Protein 5J45 (pdb70)

Organism: Drosophila melanogaster (NCBI:txid7227)

GO terms:
  GO:1990635 proximal dendrite (C, IDA)
  GO:0043025 neuronal cell body (C, IDA)
  GO:0045169 fusome (C, IDA)
  GO:0070938 contractile ring (C, IDA)
  GO:0005771 multivesicular body (C, IDA)
  GO:0030496 midbody (C, IDA)
  GO:0046718 symbiont entry into host cell (P, HMP)
  GO:0043162 ubiquitin-dependent protein catabolic process via the multivesicular body sorting pathway (P, IMP)
  GO:0016322 neuron remodeling (P, IMP)
  GO:0032509 endosome transport via multivesicular body sorting pathway (P, IMP)
  GO:0048132 female germ-line stem cell asymmetric division (P, IMP)
  GO:0048813 dendrite morphogenesis (P, IMP)
  GO:0006914 autophagy (P, IMP)
  GO:0000281 mitotic cytokinesis (P, IMP)
  GO:0005515 protein binding (F, IPI)
  GO:0005768 endosome (C, EXP)
  GO:0030496 midbody (C, EXP)

B-factor: mean 104.44, std 20.91, range [61.33, 200.09]

Radius of gyration: 29.57 Å; Cα contacts (8 Å, |Δi|>4): 52; chains: 1; bounding box: 98×23×50 Å

Foldseek 3Di:
DLCVLVVLPVVLVLVVLLVVLVVLLVVLVVQLVVCVPVPVPSNVVSVVVNVVSVVVNVVSVVVSVVSCVSVVSVVVVVCVVVVVVVVVVVVVVVVVVVCVVVVVPD

Sequence (106 aa):
TGEAIQKLRETENLIKKQEFLEAKIEDELNIARKNASKNKRVALQALKKKKRLEKQLQQIDGTLSTIEQREALESANTNTAVLTTKNAADALKRAHQNDVDKVHDD

Nearest PDB structures (foldseek):
  5j45-assembly1_A  TM=1.010E+00  e=1.983E-11  Drosophila melanogaster
  3g6b-assembly1_B  TM=7.456E-01  e=9.295E+00  Thermotoga maritima
  3g67-assembly1_B  TM=3.715E-01  e=8.226E+00  Thermotoga maritima

Secondary structure (DSSP, 8-state):
-TTHHHHHHHH---HHHHHHHHHHHHHHHHHHHHHTTT-HHHHHHHHHHHHHHHHHHHHHHHHHHHH--HHHHHHHHHHHHHHH--HHHHHHHHHHH--HHHHH--

InterPro domains:
  IPR005024 Snf7 family [PF03357] (20-193)
  IPR005024 Snf7 family [PTHR22761] (8-199)

Structure (mmCIF, N/CA/C/O backbone):
data_5J45
#
_entry.id   5J45
#
_cell.length_a   29.767
_cell.length_b   29.767
_cell.length_c   174.311
_cell.angle_alpha   90.00
_cell.angle_beta   90.00
_cell.angle_gamma   90.00
#
_symmetry.space_group_name_H-M   'P 43'
#
loop_
_atom_site.group_PDB
_atom_site.id
_atom_site.type_symbol
_atom_site.label_atom_id
_atom_site.label_alt_id
_atom_site.label_comp_id
_atom_site.label_asym_id
_atom_site.label_entity_id
_atom_site.label_seq_id
_atom_site.pdbx_PDB_ins_code
_atom_site.Cartn_x
_atom_site.Cartn_y
_atom_site.Cartn_z
_atom_site.occupancy
_atom_site.B_iso_or_equiv
_atom_site.auth_seq_id
_atom_site.auth_comp_id
_atom_site.auth_asym_id
_atom_site.auth_atom_id
_atom_site.pdbx_PDB_model_num
ATOM 1 N N . THR A 1 2 ? 39.193 27.679 19.623 1.00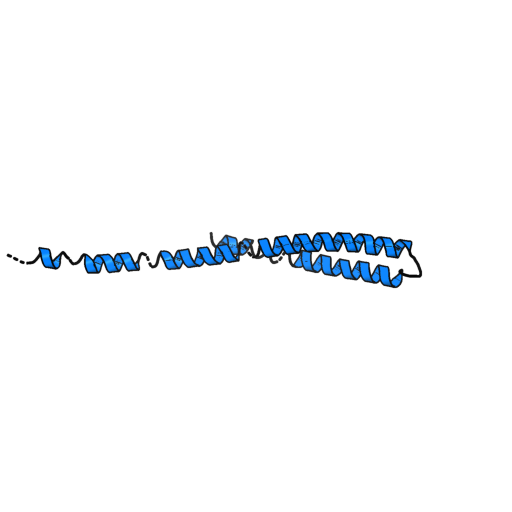 106.98 18 THR A N 1
ATOM 2 C CA . THR A 1 2 ? 37.905 28.055 19.055 1.00 107.62 18 THR A CA 1
ATOM 3 C C . THR A 1 2 ? 38.013 28.222 17.543 1.00 105.38 18 THR A C 1
ATOM 4 O O . THR A 1 2 ? 38.927 27.690 16.910 1.00 98.33 18 THR A O 1
ATOM 15 N N . GLY A 1 3 ? 37.074 28.963 16.967 1.00 113.85 19 GLY A N 1
ATOM 16 C CA . GLY A 1 3 ? 37.154 29.329 15.568 1.00 111.75 19 GLY A CA 1
ATOM 17 C C . GLY A 1 3 ? 38.369 30.193 15.318 1.00 112.50 19 GLY A C 1
ATOM 18 O O . GLY A 1 3 ? 38.837 30.307 14.189 1.00 110.67 19 GLY A O 1
ATOM 22 N N . GLU A 1 4 ? 38.879 30.817 16.373 1.00 112.36 20 GLU A N 1
ATOM 23 C CA . GLU A 1 4 ? 40.119 31.574 16.265 1.00 113.14 20 GLU A CA 1
ATOM 24 C C . GLU A 1 4 ? 41.272 30.745 15.674 1.00 105.58 20 GLU A C 1
ATOM 25 O O . GLU A 1 4 ? 42.226 31.309 15.145 1.00 108.80 20 GLU A O 1
ATOM 37 N N . ALA A 1 5 ? 41.195 29.420 15.781 1.00 98.08 21 ALA A N 1
ATOM 38 C CA . ALA A 1 5 ? 42.170 28.527 15.145 1.00 89.20 21 ALA A CA 1
ATOM 39 C C . ALA A 1 5 ? 42.385 28.869 13.677 1.00 90.99 21 ALA A C 1
ATOM 40 O O . ALA A 1 5 ? 43.496 28.775 13.166 1.00 87.32 21 ALA A O 1
ATOM 47 N N . ILE A 1 6 ? 41.300 29.227 13.003 1.00 104.43 22 ILE A N 1
ATOM 48 C CA . ILE A 1 6 ? 41.347 29.673 11.621 1.00 103.49 22 ILE A CA 1
ATOM 49 C C . ILE A 1 6 ? 42.198 30.938 11.493 1.00 109.10 22 ILE A C 1
ATOM 50 O O . ILE A 1 6 ? 42.798 31.183 10.447 1.00 109.37 22 ILE A O 1
ATOM 66 N N . GLN A 1 7 ? 42.230 31.750 12.547 1.00 102.77 23 GLN A N 1
ATOM 67 C CA . GLN A 1 7 ? 43.053 32.956 12.553 1.00 109.00 23 GLN A CA 1
ATOM 68 C C . GLN A 1 7 ? 44.537 32.588 12.548 1.00 108.75 23 GLN A C 1
ATOM 69 O O . GLN A 1 7 ? 45.340 33.233 11.871 1.00 109.91 23 GLN A O 1
ATOM 83 N N . LYS A 1 8 ? 44.894 31.552 13.302 1.00 110.30 24 LYS A N 1
ATOM 84 C CA . LYS A 1 8 ? 46.280 31.097 13.371 1.00 110.40 24 LYS A CA 1
ATOM 85 C C . LYS A 1 8 ? 46.660 30.269 12.147 1.00 102.91 24 LYS A C 1
ATOM 86 O O . LYS A 1 8 ? 47.841 30.124 11.839 1.00 101.08 24 LYS A O 1
ATOM 105 N N . LEU A 1 9 ? 45.664 29.711 11.463 1.00 108.57 25 LEU A N 1
ATOM 106 C CA . LEU A 1 9 ? 45.917 28.986 10.219 1.00 104.47 25 LEU A CA 1
ATOM 107 C C . LEU A 1 9 ? 46.252 29.959 9.092 1.00 110.45 25 LEU A C 1
ATOM 108 O O . LEU A 1 9 ? 47.213 29.746 8.354 1.00 112.11 25 LEU A O 1
ATOM 124 N N . ARG A 1 10 ? 45.449 31.006 8.936 1.00 105.91 26 ARG A N 1
ATOM 125 C CA . ARG A 1 10 ? 45.923 32.189 8.236 1.00 108.48 26 ARG A CA 1
ATOM 126 C C . ARG A 1 10 ? 47.055 32.770 9.080 1.00 111.88 26 ARG A C 1
ATOM 127 O O . ARG A 1 10 ? 47.300 32.294 10.191 1.00 111.70 26 ARG A O 1
ATOM 148 N N . GLU A 1 11 ? 47.760 33.772 8.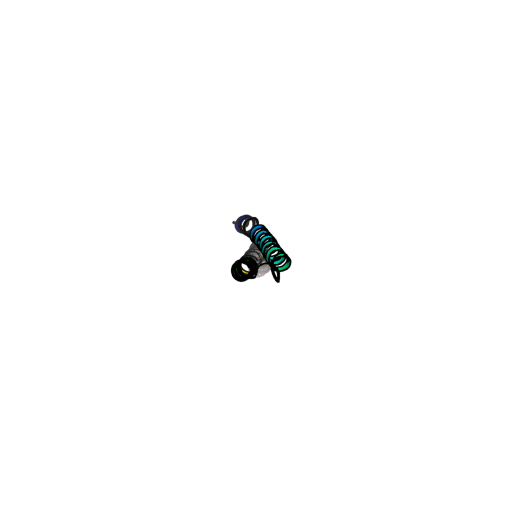564 1.00 111.26 27 GLU A N 1
ATOM 149 C CA . GLU A 1 11 ? 48.919 34.334 9.260 1.00 118.90 27 GLU A CA 1
ATOM 150 C C . GLU A 1 11 ? 50.073 33.319 9.230 1.00 116.38 27 GLU A C 1
ATOM 151 O O . GLU A 1 11 ? 51.196 33.675 8.871 1.00 117.69 27 GLU A O 1
ATOM 163 N N . THR A 1 12 ? 49.798 32.069 9.601 1.00 117.12 28 THR A N 1
ATOM 164 C CA . THR A 1 12 ? 50.722 30.964 9.358 1.00 109.08 28 THR A CA 1
ATOM 165 C C . THR A 1 12 ? 50.850 30.726 7.859 1.00 106.36 28 THR A C 1
ATOM 166 O O . THR A 1 12 ? 51.947 30.741 7.308 1.00 109.27 28 THR A O 1
ATOM 177 N N . GLU A 1 13 ? 49.712 30.488 7.217 1.00 104.49 29 GLU A N 1
ATOM 178 C CA . GLU A 1 13 ? 49.644 30.353 5.767 1.00 104.76 29 GLU A CA 1
AT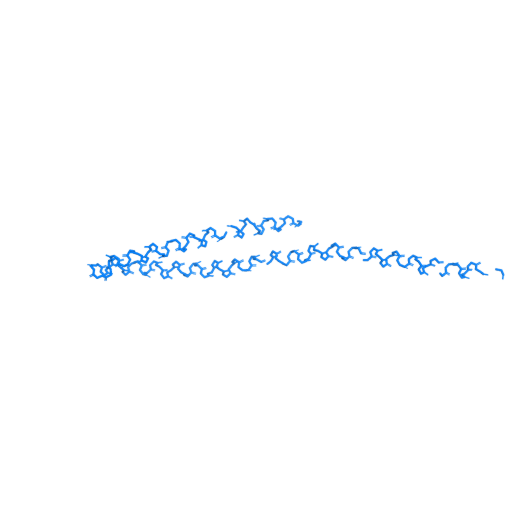OM 179 C C . GLU A 1 13 ? 50.215 31.603 5.094 1.00 114.03 29 GLU A C 1
ATOM 180 O O . GLU A 1 13 ? 50.961 31.508 4.119 1.00 112.41 29 GLU A O 1
ATOM 192 N N . ASN A 1 14 ? 49.879 32.769 5.640 1.00 125.37 30 ASN A N 1
ATOM 193 C CA . ASN A 1 14 ? 50.289 34.053 5.071 1.00 138.14 30 ASN A CA 1
ATOM 194 C C . ASN A 1 14 ? 51.801 34.246 5.191 1.00 142.67 30 ASN A C 1
ATOM 195 O O . ASN A 1 14 ? 52.433 34.812 4.297 1.00 145.64 30 ASN A O 1
ATOM 223 N N . LEU A 1 16 ? 53.836 31.751 5.277 1.00 99.54 32 LEU A N 1
ATOM 224 C CA . LEU A 1 16 ? 54.381 30.689 4.446 1.00 88.95 32 LEU A CA 1
ATOM 225 C C . LEU A 1 16 ? 54.487 31.132 2.986 1.00 87.48 32 LEU A C 1
ATOM 226 O O . LEU A 1 16 ? 55.304 30.606 2.230 1.00 83.33 32 LEU A O 1
ATOM 242 N N . ILE A 1 17 ? 53.664 32.104 2.597 1.00 91.40 33 ILE A N 1
ATOM 243 C CA . ILE A 1 17 ? 53.691 32.634 1.238 1.00 91.00 33 ILE A CA 1
ATOM 244 C C . ILE A 1 17 ? 54.881 33.573 1.065 1.00 92.82 33 ILE A C 1
ATOM 245 O O . ILE A 1 17 ? 55.419 33.702 -0.035 1.00 94.61 33 ILE A O 1
ATOM 261 N N . LYS A 1 18 ? 55.282 34.240 2.142 1.00 89.94 34 LYS A N 1
ATOM 262 C CA . LYS A 1 18 ? 56.475 35.078 2.100 1.00 92.62 34 LYS A CA 1
ATOM 263 C C . LYS A 1 18 ? 57.717 34.213 1.889 1.00 88.81 34 LYS A C 1
ATOM 264 O O . LYS A 1 18 ? 58.592 34.559 1.095 1.00 89.77 34 LYS A O 1
ATOM 283 N N . LYS A 1 19 ? 57.786 33.091 2.600 1.00 87.85 35 LYS A N 1
ATOM 284 C CA . LYS A 1 19 ? 58.851 32.113 2.399 1.00 86.81 35 LYS A CA 1
ATOM 285 C C . LYS A 1 19 ? 58.842 31.639 0.951 1.00 83.03 35 LYS A C 1
ATOM 286 O O . LYS A 1 19 ? 59.887 31.485 0.318 1.00 77.70 35 LYS A O 1
ATOM 305 N N . GLN A 1 20 ? 57.637 31.412 0.443 1.00 86.62 36 GLN A N 1
ATOM 306 C CA . GLN A 1 20 ? 57.433 30.952 -0.920 1.00 84.29 36 GLN A CA 1
ATOM 307 C C . GLN A 1 20 ? 57.893 32.013 -1.920 1.00 86.69 36 GLN A C 1
ATOM 308 O O . GLN A 1 20 ? 58.513 31.694 -2.936 1.00 87.52 36 GLN A O 1
ATOM 322 N N . GLU A 1 21 ? 57.604 33.275 -1.620 1.00 78.12 37 GLU A N 1
ATOM 323 C CA . GLU A 1 21 ? 58.021 34.383 -2.475 1.00 75.41 37 GLU A CA 1
ATOM 324 C C . GLU A 1 21 ? 59.506 34.694 -2.298 1.00 72.08 37 GLU A C 1
ATOM 325 O O . GLU A 1 21 ? 60.150 35.240 -3.194 1.00 73.67 37 GLU A O 1
ATOM 337 N N . PHE A 1 22 ? 60.039 34.346 -1.132 1.00 73.31 38 PHE A N 1
ATOM 338 C CA . PHE A 1 22 ? 61.457 34.528 -0.838 1.00 76.44 38 PHE A CA 1
ATOM 339 C C . PHE A 1 22 ? 62.320 33.562 -1.651 1.00 74.06 38 PHE A C 1
ATOM 340 O O . PHE A 1 22 ? 63.385 33.933 -2.145 1.00 71.30 38 PHE A O 1
ATOM 357 N N . LEU A 1 23 ? 61.855 32.324 -1.784 1.00 78.54 39 LEU A N 1
ATOM 358 C CA . LEU A 1 23 ? 62.571 31.312 -2.551 1.00 77.35 39 LEU A CA 1
ATOM 359 C C . LEU A 1 23 ? 62.515 31.602 -4.049 1.00 79.57 39 LEU A C 1
ATOM 360 O O . LEU A 1 23 ? 63.531 31.528 -4.742 1.00 81.93 39 LEU A O 1
ATOM 376 N N . GLU A 1 24 ? 61.324 31.923 -4.544 1.00 78.36 40 GLU A N 1
ATOM 377 C CA . GLU A 1 24 ? 61.155 32.301 -5.942 1.00 79.53 40 GLU A CA 1
ATOM 378 C C . GLU A 1 24 ? 62.113 33.436 -6.283 1.00 79.58 40 GLU A C 1
ATOM 379 O O . GLU A 1 24 ? 62.656 33.501 -7.388 1.00 80.32 40 GLU A O 1
ATOM 391 N N . ALA A 1 25 ? 62.317 34.328 -5.320 1.00 72.55 41 ALA A N 1
ATOM 392 C CA . ALA A 1 25 ? 63.204 35.465 -5.501 1.00 74.88 41 ALA A CA 1
ATOM 393 C C . ALA A 1 25 ? 64.642 34.995 -5.633 1.00 76.99 41 ALA A C 1
ATOM 394 O O . ALA A 1 25 ? 65.351 35.386 -6.564 1.00 77.67 41 ALA A O 1
ATOM 401 N N . LYS A 1 26 ? 65.071 34.154 -4.699 1.00 80.75 42 LYS A N 1
ATOM 402 C CA . LYS A 1 26 ? 66.448 33.684 -4.689 1.00 85.11 42 LYS A CA 1
ATOM 403 C C . LYS A 1 26 ? 66.718 32.706 -5.830 1.00 82.09 42 LYS A C 1
ATOM 404 O O . LYS A 1 26 ? 67.867 32.517 -6.218 1.00 81.67 42 LYS A O 1
ATOM 423 N N . ILE A 1 27 ? 65.671 32.096 -6.375 1.00 80.02 43 ILE A N 1
ATOM 424 C CA . ILE A 1 27 ? 65.845 31.167 -7.484 1.00 75.80 43 ILE A CA 1
ATOM 425 C C . ILE A 1 27 ? 66.238 31.914 -8.764 1.00 79.13 43 ILE A C 1
ATOM 426 O O . ILE A 1 27 ? 67.226 31.563 -9.411 1.00 78.11 43 ILE A O 1
ATOM 442 N N . GLU A 1 28 ? 65.461 32.924 -9.139 1.00 81.98 44 GLU A N 1
ATOM 443 C CA . GLU A 1 28 ? 65.807 33.750 -10.294 1.00 89.50 44 GLU A CA 1
ATOM 444 C C . GLU A 1 28 ? 67.117 34.498 -10.054 1.00 93.46 44 GLU A C 1
ATOM 445 O O . GLU A 1 28 ? 67.843 34.805 -10.999 1.00 94.79 44 GLU A O 1
ATOM 457 N N . ASP A 1 29 ? 67.415 34.794 -8.792 1.00 96.82 45 ASP A N 1
ATOM 458 C CA . ASP A 1 29 ? 68.689 35.415 -8.446 1.00 102.16 45 ASP A CA 1
ATOM 459 C C . ASP A 1 29 ? 69.841 34.498 -8.841 1.00 96.71 45 ASP A C 1
ATOM 460 O O . ASP A 1 29 ? 70.735 34.902 -9.585 1.00 98.33 45 ASP A O 1
ATOM 469 N N . GLU A 1 30 ? 69.817 33.266 -8.340 1.00 91.98 46 GLU A N 1
ATOM 470 C CA . GLU A 1 30 ? 70.838 32.284 -8.681 1.00 89.02 46 GLU A CA 1
ATOM 471 C C . GLU A 1 30 ? 70.871 32.057 -10.188 1.00 89.25 46 GLU A C 1
ATOM 472 O O . GLU A 1 30 ? 71.937 31.867 -10.772 1.00 94.39 46 GLU A O 1
ATOM 484 N N . LEU A 1 31 ? 69.700 32.074 -10.815 1.00 71.47 47 LEU A N 1
ATOM 485 C CA . LEU A 1 31 ? 69.605 31.840 -12.251 1.00 69.46 47 LEU A CA 1
ATOM 486 C C . LEU A 1 31 ? 70.333 32.926 -13.044 1.00 70.04 47 LEU A C 1
ATOM 487 O O . LEU A 1 31 ? 71.061 32.627 -13.989 1.00 69.97 47 LEU A O 1
ATOM 503 N N . ASN A 1 32 ? 70.142 34.183 -12.653 1.00 72.85 48 ASN A N 1
ATOM 504 C CA . AS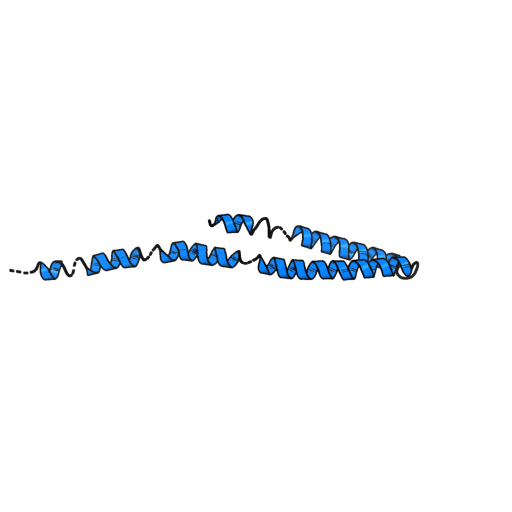N A 1 32 ? 70.781 35.300 -13.345 1.00 77.45 48 ASN A CA 1
ATOM 505 C C . ASN A 1 32 ? 72.293 35.315 -13.117 1.00 81.91 48 ASN A C 1
ATOM 506 O O . ASN A 1 32 ? 73.045 35.797 -13.963 1.00 84.93 48 ASN A O 1
ATOM 517 N N . ILE A 1 33 ? 72.735 34.790 -11.978 1.00 82.15 49 ILE A N 1
ATOM 518 C CA . ILE A 1 33 ? 74.162 34.626 -11.726 1.00 82.66 49 ILE A CA 1
ATOM 519 C C . ILE A 1 33 ? 74.729 33.632 -12.731 1.00 84.40 49 ILE A C 1
ATOM 520 O O . ILE A 1 33 ? 75.774 33.872 -13.334 1.00 90.66 49 ILE A O 1
ATOM 536 N N . ALA A 1 34 ? 74.041 32.507 -12.895 1.00 75.68 50 ALA A N 1
ATOM 537 C CA . ALA A 1 34 ? 74.467 31.482 -13.836 1.00 74.75 50 ALA A CA 1
ATOM 538 C C . ALA A 1 34 ? 74.527 32.040 -15.255 1.00 77.04 50 ALA A C 1
ATOM 539 O O . ALA A 1 34 ? 75.467 31.755 -16.000 1.00 77.43 50 ALA A O 1
ATOM 546 N N . ARG A 1 35 ? 73.527 32.837 -15.624 1.00 82.31 51 ARG A N 1
ATOM 547 C CA . ARG A 1 35 ? 73.457 33.410 -16.967 1.00 87.23 51 ARG A CA 1
ATOM 548 C C . ARG A 1 35 ? 74.703 34.235 -17.283 1.00 88.50 51 ARG A C 1
ATOM 549 O O . ARG A 1 35 ? 75.306 34.086 -18.346 1.00 92.41 51 ARG A O 1
ATOM 570 N N . LYS A 1 36 ? 75.086 35.097 -16.348 1.00 85.36 52 LYS A N 1
ATOM 571 C CA . LYS A 1 36 ? 76.186 36.031 -16.561 1.00 86.45 52 LYS A CA 1
ATOM 572 C C . LYS A 1 36 ? 77.550 35.365 -16.403 1.00 85.76 52 LYS A C 1
ATOM 573 O O . LYS A 1 36 ? 78.581 35.979 -16.674 1.00 88.44 52 LYS A O 1
ATOM 592 N N . ASN A 1 37 ? 77.555 34.109 -15.971 1.00 82.52 53 ASN A N 1
ATOM 593 C CA . ASN A 1 37 ? 78.801 33.377 -15.786 1.00 82.13 53 ASN A CA 1
ATOM 594 C C . ASN A 1 37 ? 78.792 32.063 -16.559 1.00 83.25 53 ASN A C 1
ATOM 595 O O . ASN A 1 37 ? 79.702 31.248 -16.41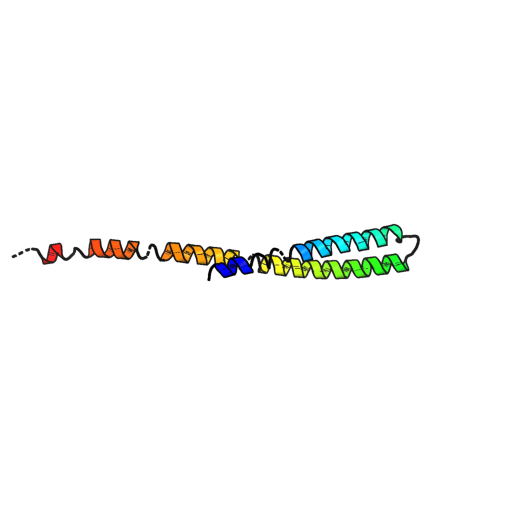9 1.00 84.69 53 ASN A O 1
ATOM 606 N N . ALA A 1 38 ? 77.773 31.867 -17.389 1.00 83.41 54 ALA A N 1
ATOM 607 C CA . ALA A 1 38 ? 77.579 30.589 -18.065 1.00 85.84 54 ALA A CA 1
ATOM 608 C C . ALA A 1 38 ? 78.770 30.212 -18.944 1.00 89.75 54 ALA A C 1
ATOM 609 O O . ALA A 1 38 ? 79.172 29.051 -18.983 1.00 92.34 54 ALA A O 1
ATOM 616 N N . SER A 1 39 ? 79.333 31.190 -19.648 1.00 88.50 55 SER A N 1
ATOM 617 C CA . SER A 1 39 ? 80.425 30.922 -20.579 1.00 90.60 55 SER A CA 1
ATOM 618 C C . SER A 1 39 ? 81.754 31.475 -20.072 1.00 95.22 55 SER A C 1
ATOM 619 O O . SER A 1 39 ? 82.812 30.899 -20.326 1.00 94.19 55 SER A O 1
ATOM 627 N N . LYS A 1 40 ? 81.691 32.592 -19.359 1.00 104.32 56 LYS A N 1
ATOM 628 C CA . LYS A 1 40 ? 82.887 33.238 -18.836 1.00 111.27 56 LYS A CA 1
ATOM 629 C C . LYS A 1 40 ? 83.471 32.474 -17.652 1.00 109.33 56 LYS A C 1
ATOM 630 O O . LYS A 1 40 ? 84.689 32.382 -17.505 1.00 111.26 56 LYS A O 1
ATOM 649 N N . ASN A 1 41 ? 82.600 31.926 -16.811 1.00 104.09 57 ASN A N 1
ATOM 650 C CA . ASN A 1 41 ? 83.036 31.332 -15.551 1.00 100.42 57 ASN A CA 1
ATOM 651 C C . ASN A 1 41 ? 82.201 30.108 -15.173 1.00 95.36 57 ASN A C 1
ATOM 652 O O . ASN A 1 41 ? 81.204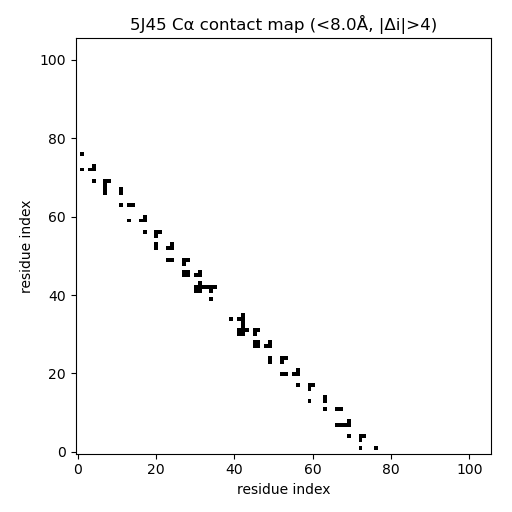 30.225 -14.460 1.00 96.95 57 ASN A O 1
ATOM 663 N N . LYS A 1 42 ? 82.615 28.937 -15.649 1.00 86.20 58 LYS A N 1
ATOM 664 C CA . LYS A 1 42 ? 81.870 27.702 -15.408 1.00 79.95 58 LYS A CA 1
ATOM 665 C C . LYS A 1 42 ? 81.705 27.403 -13.917 1.00 79.03 58 LYS A C 1
ATOM 666 O O . LYS A 1 42 ? 80.648 26.946 -13.480 1.00 74.26 58 LYS A O 1
ATOM 685 N N . ARG A 1 43 ? 82.754 27.655 -13.144 1.00 87.50 59 ARG A N 1
ATOM 686 C CA . ARG A 1 43 ? 82.746 27.363 -11.714 1.00 88.66 59 ARG A CA 1
ATOM 687 C C . ARG A 1 43 ? 81.617 28.080 -10.980 1.00 84.01 59 ARG A C 1
ATOM 688 O O . ARG A 1 43 ? 80.817 27.450 -10.291 1.00 81.91 59 ARG A O 1
ATOM 709 N N . VAL A 1 44 ? 81.571 29.399 -11.119 1.00 80.81 60 VAL A N 1
ATOM 710 C CA . VAL A 1 44 ? 80.541 30.207 -10.482 1.00 78.77 60 VAL A CA 1
ATOM 711 C C . VAL A 1 44 ? 79.158 29.839 -11.012 1.00 78.42 60 VAL A C 1
ATOM 712 O O . VAL A 1 44 ? 78.186 29.788 -10.257 1.00 75.12 60 VAL A O 1
ATOM 725 N N . ALA A 1 45 ? 79.070 29.606 -12.317 1.00 84.69 61 ALA A N 1
ATOM 726 C CA . ALA A 1 45 ? 77.807 29.240 -12.945 1.00 85.60 61 ALA A CA 1
ATOM 727 C C . ALA A 1 45 ? 77.260 27.937 -12.366 1.00 85.39 61 ALA A C 1
ATOM 728 O O . ALA A 1 45 ? 76.054 27.795 -12.171 1.00 82.59 61 ALA A O 1
ATOM 735 N N . LEU A 1 46 ? 78.150 26.987 -12.092 1.00 88.18 62 LEU A N 1
ATOM 736 C CA . LEU A 1 46 ? 77.741 25.678 -11.588 1.00 90.41 62 LEU A CA 1
ATOM 737 C C . LEU A 1 46 ? 77.339 25.745 -10.117 1.00 87.07 62 LEU A C 1
ATOM 738 O O . LEU A 1 46 ? 76.466 25.001 -9.671 1.00 86.88 62 LEU A O 1
ATOM 754 N N . GLN A 1 47 ? 77.977 26.637 -9.367 1.00 84.06 63 GLN A N 1
ATOM 755 C CA . GLN A 1 47 ? 77.614 26.852 -7.972 1.00 80.98 63 GLN A CA 1
ATOM 756 C C . GLN A 1 47 ? 76.219 27.456 -7.886 1.00 76.91 63 GLN A C 1
ATOM 757 O O . GLN A 1 47 ? 75.475 27.190 -6.945 1.00 74.63 63 GLN A O 1
ATOM 771 N N . ALA A 1 48 ? 75.870 28.269 -8.878 1.00 77.81 64 ALA A N 1
ATOM 772 C CA . ALA A 1 48 ? 74.552 28.887 -8.928 1.00 77.22 64 ALA A CA 1
ATOM 773 C C . ALA A 1 48 ? 73.477 27.832 -9.174 1.00 77.70 64 ALA A C 1
ATOM 774 O O . ALA A 1 48 ? 72.522 27.719 -8.405 1.00 75.36 64 ALA A O 1
ATOM 781 N N . LEU A 1 49 ? 73.639 27.061 -10.246 1.00 80.32 65 LEU A N 1
ATOM 782 C CA . LEU A 1 49 ? 72.677 26.021 -10.595 1.00 79.70 65 LEU A CA 1
ATOM 783 C C . LEU A 1 49 ? 72.567 24.982 -9.484 1.00 80.02 65 LEU A C 1
ATOM 784 O O . LEU A 1 49 ? 71.556 24.289 -9.364 1.00 82.01 65 LEU A O 1
ATOM 800 N N . LYS A 1 50 ? 73.617 24.870 -8.679 1.00 78.32 66 LYS A N 1
ATOM 801 C CA . LYS A 1 50 ? 73.633 23.932 -7.565 1.00 78.97 66 LYS A CA 1
ATOM 802 C C . LYS A 1 50 ? 72.839 24.486 -6.385 1.00 78.58 66 LYS A C 1
ATOM 803 O O . LYS A 1 50 ? 72.176 23.743 -5.662 1.00 77.88 66 LYS A O 1
ATOM 822 N N . LYS A 1 51 ? 72.913 25.798 -6.198 1.00 81.55 67 LYS A N 1
ATOM 823 C CA . LYS A 1 51 ? 72.131 26.473 -5.171 1.00 84.05 67 LYS A CA 1
ATOM 824 C C . LYS A 1 51 ? 70.668 26.547 -5.605 1.00 84.48 67 LYS A C 1
ATOM 825 O O . LYS A 1 51 ? 69.761 26.367 -4.793 1.00 87.50 67 LYS A O 1
ATOM 844 N N . LYS A 1 52 ? 70.454 26.811 -6.892 1.00 78.94 68 LYS A N 1
ATOM 845 C CA . LYS A 1 52 ? 69.111 26.914 -7.461 1.00 74.22 68 LYS A CA 1
ATOM 846 C C . LYS A 1 52 ? 68.326 25.614 -7.309 1.00 72.04 68 LYS A C 1
ATOM 847 O O . LYS A 1 52 ? 67.160 25.624 -6.915 1.00 69.04 68 LYS A O 1
ATOM 866 N N . LYS A 1 53 ? 68.968 24.500 -7.642 1.00 76.27 69 LYS A N 1
ATOM 867 C CA . LYS A 1 53 ? 68.323 23.193 -7.613 1.00 81.26 69 LYS A CA 1
ATOM 868 C C . LYS A 1 53 ? 67.871 22.823 -6.200 1.00 81.70 69 LYS A C 1
ATOM 869 O O . LYS A 1 53 ? 66.874 22.126 -6.022 1.00 81.41 69 LYS A O 1
ATOM 888 N N . ARG A 1 54 ? 68.599 23.304 -5.199 1.00 83.16 70 ARG A N 1
ATOM 889 C CA . ARG A 1 54 ? 68.271 23.016 -3.807 1.00 84.87 70 ARG A CA 1
ATOM 890 C C . ARG A 1 54 ? 67.170 23.943 -3.302 1.00 81.63 70 ARG A C 1
ATOM 891 O O . ARG A 1 54 ? 66.332 23.538 -2.497 1.00 83.81 70 ARG A O 1
ATOM 912 N N . LEU A 1 55 ? 67.173 25.184 -3.779 1.00 76.24 71 LEU A N 1
ATOM 913 C CA . LEU A 1 55 ? 66.118 26.137 -3.448 1.00 73.82 71 LEU A CA 1
ATOM 914 C C . LEU A 1 55 ? 64.773 25.647 -3.968 1.00 72.08 71 LEU A C 1
ATOM 915 O O . LEU A 1 55 ? 63.761 25.706 -3.269 1.00 72.61 71 LEU A O 1
ATOM 931 N N . GLU A 1 56 ? 64.772 25.175 -5.209 1.00 69.85 72 GLU A N 1
ATOM 932 C CA . GLU A 1 56 ? 63.568 24.642 -5.826 1.00 71.54 72 GLU A CA 1
ATOM 933 C C . GLU A 1 56 ? 62.987 23.504 -4.991 1.00 71.65 72 GLU A C 1
ATOM 934 O O . GLU A 1 56 ? 61.771 23.365 -4.876 1.00 67.50 72 GLU A O 1
ATOM 946 N N . LYS A 1 57 ? 63.860 22.693 -4.404 1.00 75.86 73 LYS A N 1
ATOM 947 C CA . LYS A 1 57 ? 63.419 21.588 -3.562 1.00 81.46 73 LYS A CA 1
ATOM 948 C C . LYS A 1 57 ? 62.736 22.121 -2.305 1.00 80.72 73 LYS A C 1
ATOM 949 O O . LYS A 1 57 ? 61.744 21.558 -1.842 1.00 80.59 73 LYS A O 1
ATOM 968 N N . GLN A 1 58 ? 63.267 23.210 -1.757 1.00 79.38 74 GLN A N 1
ATOM 969 C CA . GLN A 1 58 ? 62.677 23.829 -0.578 1.00 77.06 74 GLN A CA 1
ATOM 970 C C . GLN A 1 58 ? 61.325 24.443 -0.914 1.00 74.75 74 GLN A C 1
ATOM 971 O O . GLN A 1 58 ? 60.479 24.627 -0.037 1.00 74.44 74 GLN A O 1
ATOM 985 N N . LEU A 1 59 ? 61.132 24.754 -2.192 1.00 72.33 75 LEU A N 1
ATOM 986 C CA . LEU A 1 59 ? 59.913 25.402 -2.657 1.00 70.78 75 LEU A CA 1
ATOM 987 C C . LEU A 1 59 ? 58.784 24.391 -2.808 1.00 71.68 75 LEU A C 1
ATOM 988 O O . LEU A 1 59 ? 57.629 24.694 -2.514 1.00 72.79 75 LEU A O 1
ATOM 1004 N N . GLN A 1 60 ? 59.116 23.191 -3.272 1.00 73.77 76 GLN A N 1
ATOM 1005 C CA . GLN A 1 60 ? 58.122 22.136 -3.412 1.00 78.88 76 GLN A CA 1
ATOM 1006 C C . GLN A 1 60 ? 57.487 21.803 -2.069 1.00 80.67 76 GLN A C 1
ATOM 1007 O O . GLN A 1 60 ? 56.265 21.763 -1.940 1.00 81.56 76 GLN A O 1
ATOM 1021 N N . GLN A 1 61 ? 58.327 21.563 -1.069 1.00 83.31 77 GLN A N 1
ATOM 1022 C CA . GLN A 1 61 ? 57.844 21.119 0.230 1.00 88.92 77 GLN A CA 1
ATOM 1023 C C . GLN A 1 61 ? 57.244 22.270 1.036 1.00 85.51 77 GLN A C 1
ATOM 1024 O O . GLN A 1 61 ? 56.624 22.043 2.071 1.00 87.82 77 GLN A O 1
ATOM 1038 N N . ILE A 1 62 ? 57.414 23.499 0.559 1.00 78.89 78 ILE A N 1
ATOM 1039 C CA . ILE A 1 62 ? 56.675 24.623 1.119 1.00 79.26 78 ILE A CA 1
ATOM 1040 C C . ILE A 1 62 ? 55.315 24.694 0.422 1.00 80.05 78 ILE A C 1
ATOM 1041 O O . ILE A 1 62 ? 54.309 25.042 1.037 1.00 80.56 78 ILE A O 1
ATOM 1057 N N . ASP A 1 63 ? 55.291 24.363 -0.865 1.00 79.24 79 ASP A N 1
ATOM 1058 C CA . ASP A 1 63 ? 54.040 24.290 -1.607 1.00 80.44 79 ASP A CA 1
ATOM 1059 C C . ASP A 1 63 ? 53.146 23.201 -1.025 1.00 81.48 79 ASP A C 1
ATOM 1060 O O . ASP A 1 63 ? 51.992 23.451 -0.680 1.00 82.55 79 ASP A O 1
ATOM 1069 N N . GLY A 1 64 ? 53.687 21.992 -0.918 1.00 81.33 80 GLY A N 1
ATOM 1070 C CA . GLY A 1 64 ? 52.944 20.872 -0.370 1.00 85.49 80 GLY A CA 1
ATOM 1071 C C . GLY A 1 64 ? 52.432 21.146 1.030 1.00 88.00 80 GLY A C 1
ATOM 1072 O O . GLY A 1 64 ? 51.319 20.760 1.383 1.00 91.08 80 GLY A O 1
ATOM 1076 N N . THR A 1 65 ? 53.257 21.812 1.829 1.00 61.33 81 THR A N 1
ATOM 1077 C CA . THR A 1 65 ? 52.889 22.177 3.188 1.00 64.38 81 THR A CA 1
ATOM 1078 C C . THR A 1 65 ? 51.810 23.249 3.202 1.00 68.08 81 THR A C 1
ATOM 1079 O O . THR A 1 65 ? 50.915 23.227 4.044 1.00 70.97 81 THR A O 1
ATOM 1090 N N . LEU A 1 66 ? 51.913 24.199 2.278 1.00 72.01 82 LEU A N 1
ATOM 1091 C CA . LEU A 1 66 ? 50.950 25.292 2.194 1.00 73.15 82 LEU A CA 1
ATOM 1092 C C . LEU A 1 66 ? 49.553 24.767 1.888 1.00 75.90 82 LEU A C 1
ATOM 1093 O O . LEU A 1 66 ? 48.592 25.106 2.576 1.00 75.55 82 LEU A O 1
ATOM 1109 N N . SER A 1 67 ? 49.440 23.939 0.855 1.00 80.87 83 SER A N 1
ATOM 1110 C CA . SER A 1 67 ? 48.151 23.369 0.489 1.00 88.37 83 SER A CA 1
ATOM 1111 C C . SER A 1 67 ? 47.611 22.527 1.644 1.00 92.63 83 SER A C 1
ATOM 1112 O O . SER A 1 67 ? 46.403 22.474 1.869 1.00 98.71 83 SER A O 1
ATOM 1120 N N . THR A 1 68 ? 48.510 21.884 2.382 1.00 84.29 84 THR A N 1
ATOM 1121 C CA . THR A 1 68 ? 48.122 21.131 3.569 1.00 82.80 84 THR A CA 1
ATOM 1122 C C . THR A 1 68 ? 47.509 22.062 4.615 1.00 81.41 84 THR A C 1
ATOM 1123 O O . THR A 1 68 ? 46.532 21.711 5.275 1.00 84.21 84 THR A O 1
ATOM 1134 N N . ILE A 1 69 ? 48.096 23.244 4.765 1.00 73.85 85 ILE A N 1
ATOM 1135 C CA . ILE A 1 69 ? 47.578 24.251 5.683 1.00 74.43 85 ILE A CA 1
ATOM 1136 C C . ILE A 1 69 ? 46.216 24.760 5.219 1.00 80.80 85 ILE A C 1
ATOM 1137 O O . ILE A 1 69 ? 45.288 24.894 6.018 1.00 75.58 85 ILE A O 1
ATOM 1153 N N . GLU A 1 70 ? 46.119 25.060 3.927 1.00 98.59 86 GLU A N 1
ATOM 1154 C CA . GLU A 1 70 ? 44.890 25.577 3.331 1.00 102.60 86 GLU A CA 1
ATOM 1155 C C . GLU A 1 70 ? 43.703 24.656 3.585 1.00 102.31 86 GLU A C 1
ATOM 1156 O O . GLU A 1 70 ? 42.622 25.112 3.950 1.00 104.48 86 GLU A O 1
ATOM 11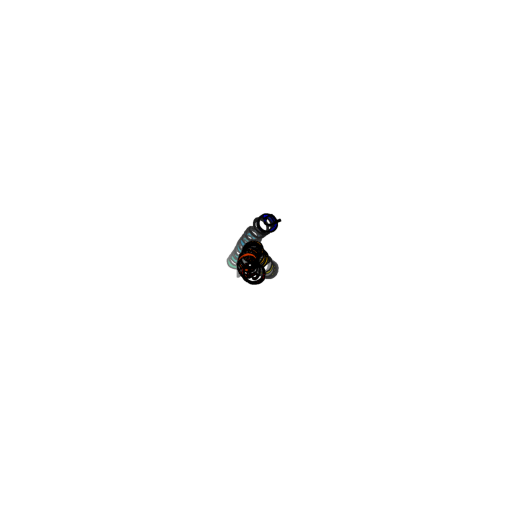85 N N . GLN A 1 72 ? 43.240 22.365 5.895 1.00 89.42 88 GLN A N 1
ATOM 1186 C CA . GLN A 1 72 ? 42.864 22.278 7.300 1.00 88.56 88 GLN A CA 1
ATOM 1187 C C . GLN A 1 72 ? 42.081 23.519 7.714 1.00 88.12 88 GLN A C 1
ATOM 1188 O O . GLN A 1 72 ? 41.217 23.459 8.590 1.00 86.11 88 GLN A O 1
ATOM 1202 N N . ARG A 1 73 ? 42.395 24.643 7.080 1.00 93.73 89 ARG A N 1
ATOM 1203 C CA . ARG A 1 73 ? 41.645 25.875 7.281 1.00 98.76 89 ARG A CA 1
ATOM 1204 C C . ARG A 1 73 ? 40.245 25.722 6.698 1.00 101.09 89 ARG A C 1
ATOM 1205 O O . ARG A 1 73 ? 39.264 26.203 7.265 1.00 104.40 89 ARG A O 1
ATOM 1226 N N . GLU A 1 74 ? 40.166 25.035 5.564 1.00 98.76 90 GLU A N 1
ATOM 1227 C CA . GLU A 1 74 ? 38.902 24.816 4.874 1.00 97.65 90 GLU A CA 1
ATOM 1228 C C . GLU A 1 74 ? 38.114 23.664 5.506 1.00 99.64 90 GLU A C 1
ATOM 1229 O O . GLU A 1 74 ? 36.932 23.472 5.210 1.00 103.84 90 GLU A O 1
ATOM 1241 N N . ALA A 1 75 ? 38.772 22.906 6.379 1.00 91.81 91 ALA A N 1
ATOM 1242 C CA . ALA A 1 75 ? 38.105 21.868 7.160 1.00 89.05 91 ALA A CA 1
ATOM 1243 C C . ALA A 1 75 ? 37.510 22.476 8.428 1.00 88.94 91 ALA A C 1
ATOM 1244 O O . ALA A 1 75 ? 36.457 22.050 8.903 1.00 87.54 91 ALA A O 1
ATOM 1251 N N . LEU A 1 76 ? 38.201 23.472 8.974 1.00 88.72 92 LEU A N 1
ATOM 1252 C CA . LEU A 1 76 ? 37.706 24.213 10.125 1.00 93.07 92 LEU A CA 1
ATOM 1253 C C . LEU A 1 76 ? 36.480 25.028 9.727 1.00 98.14 92 LEU A C 1
ATOM 1254 O O . LEU A 1 76 ? 35.486 25.078 10.454 1.00 94.42 92 LEU A O 1
ATOM 1270 N N . GLU A 1 77 ? 36.565 25.664 8.562 1.00 109.07 93 GLU A N 1
ATOM 1271 C CA . GLU A 1 77 ? 35.477 26.481 8.037 1.00 111.19 93 GLU A CA 1
ATOM 1272 C C . GLU A 1 77 ? 34.217 25.640 7.874 1.00 107.42 93 GLU A C 1
ATOM 1273 O O . GLU A 1 77 ? 33.119 26.071 8.224 1.00 108.94 93 GLU A O 1
ATOM 1285 N N . SER A 1 78 ? 34.388 24.433 7.346 1.00 102.14 94 SER A N 1
ATOM 1286 C CA . SER A 1 78 ? 33.276 23.509 7.184 1.00 97.98 94 SER A CA 1
ATOM 1287 C C . SER A 1 78 ? 32.667 23.197 8.542 1.00 96.32 94 SER A C 1
ATOM 1288 O O . SER A 1 78 ? 31.489 23.462 8.780 1.00 99.71 94 SER A O 1
ATOM 1296 N N . ALA A 1 79 ? 33.480 22.645 9.436 1.00 84.83 95 ALA A N 1
ATOM 1297 C CA . ALA A 1 79 ? 33.013 22.258 10.764 1.00 82.06 95 ALA A CA 1
ATOM 1298 C C . ALA A 1 79 ? 32.459 23.452 11.545 1.00 83.21 95 ALA A C 1
ATOM 1299 O O . ALA A 1 79 ? 31.645 23.284 12.454 1.00 83.58 95 ALA A O 1
ATOM 1306 N N . ASN A 1 80 ? 32.903 24.655 11.190 1.00 89.30 96 ASN A N 1
ATOM 1307 C CA . ASN A 1 80 ? 32.473 25.870 11.878 1.00 95.90 96 ASN A CA 1
ATOM 1308 C C . ASN A 1 80 ? 31.036 26.235 11.511 1.00 100.76 96 ASN A C 1
ATOM 1309 O O . ASN A 1 80 ? 30.269 26.705 12.352 1.00 99.34 96 ASN A O 1
ATOM 1320 N N . THR A 1 81 ? 30.677 26.019 10.250 1.00 109.52 97 THR A N 1
ATOM 1321 C CA . THR A 1 81 ? 29.325 26.300 9.785 1.00 113.09 97 THR A CA 1
ATOM 1322 C C . THR A 1 81 ? 28.353 25.222 10.260 1.00 111.19 97 THR A C 1
ATOM 1323 O O . THR A 1 81 ? 27.232 25.527 10.666 1.00 114.26 97 THR A O 1
ATOM 1334 N N . ASN A 1 82 ? 28.784 23.965 10.212 1.00 104.84 98 ASN A N 1
ATOM 1335 C CA . ASN A 1 82 ? 27.953 22.857 10.677 1.00 101.92 98 ASN A CA 1
ATOM 1336 C C . ASN A 1 82 ? 27.579 23.053 12.137 1.00 100.66 98 ASN A C 1
ATOM 1337 O O . ASN A 1 82 ? 26.476 22.706 12.554 1.00 100.86 98 ASN A O 1
ATOM 1348 N N . THR A 1 83 ? 28.505 23.614 12.908 1.00 96.02 99 THR A N 1
ATOM 1349 C CA . THR A 1 83 ? 28.252 23.924 14.308 1.00 96.68 99 THR A CA 1
ATOM 1350 C C . THR A 1 83 ? 27.000 24.783 14.448 1.00 98.65 99 THR A C 1
ATOM 1351 O O . THR A 1 83 ? 26.206 24.597 15.368 1.00 98.93 99 THR A O 1
ATOM 1362 N N . ALA A 1 84 ? 26.837 25.728 13.529 1.00 103.60 100 ALA A N 1
ATOM 1363 C CA . ALA A 1 84 ? 25.677 26.611 13.529 1.00 103.83 100 ALA A CA 1
ATOM 1364 C C . ALA A 1 84 ? 24.463 25.913 12.925 1.00 102.19 100 ALA A C 1
ATOM 1365 O O . ALA A 1 84 ? 23.367 25.951 13.485 1.00 101.79 100 ALA A O 1
ATOM 1372 N N . VAL A 1 85 ? 24.672 25.283 11.774 1.00 101.40 101 VAL A N 1
ATOM 1373 C CA . VAL A 1 85 ? 23.608 24.585 11.067 1.00 98.01 101 VAL A CA 1
ATOM 1374 C C . VAL A 1 85 ? 22.954 23.535 11.958 1.00 96.82 101 VAL A C 1
ATOM 1375 O O . VAL A 1 85 ? 21.731 23.480 12.065 1.00 96.06 101 VAL A O 1
ATOM 1388 N N . LEU A 1 86 ? 23.773 22.701 12.589 1.00 96.92 102 LEU A N 1
ATOM 1389 C CA . LEU A 1 86 ? 23.267 21.560 13.345 1.00 97.59 102 LEU A CA 1
ATOM 1390 C C . LEU A 1 86 ? 22.568 21.960 14.645 1.00 94.59 102 LEU A C 1
ATOM 1391 O O . LEU A 1 86 ? 21.745 21.206 15.161 1.00 92.20 102 LEU A O 1
ATOM 1407 N N . THR A 1 87 ? 22.896 23.134 15.180 1.00 94.16 103 THR A N 1
ATOM 1408 C CA . THR A 1 87 ? 22.261 23.608 16.409 1.00 94.03 103 THR A CA 1
ATOM 1409 C C . THR A 1 87 ? 20.868 24.151 16.105 1.00 92.36 103 THR A C 1
ATOM 1410 O O . THR A 1 87 ? 19.924 23.927 16.865 1.00 91.42 103 THR A O 1
ATOM 1421 N N . THR A 1 88 ? 20.744 24.860 14.987 1.00 93.35 104 THR A N 1
ATOM 1422 C CA . THR A 1 88 ? 19.450 25.349 14.534 1.00 91.10 104 THR A CA 1
ATOM 1423 C C . THR A 1 88 ? 18.656 24.189 13.945 1.00 90.34 104 THR A C 1
ATOM 1424 O O . THR A 1 88 ? 17.428 24.162 14.027 1.00 90.00 104 THR A O 1
ATOM 1452 N N . LYS A 1 90 ? 18.624 21.090 15.018 1.00 90.54 106 LYS A N 1
ATOM 1453 C CA . LYS A 1 90 ? 18.007 20.379 16.131 1.00 91.28 106 LYS A CA 1
ATOM 1454 C C . LYS A 1 90 ? 17.019 21.266 16.891 1.00 91.01 106 LYS A C 1
ATOM 1455 O O . LYS A 1 90 ? 15.985 20.792 17.362 1.00 87.05 106 LYS A O 1
ATOM 1474 N N . ASN A 1 91 ? 17.355 22.544 17.032 1.00 96.46 107 ASN A N 1
ATOM 1475 C CA . ASN A 1 91 ? 16.458 23.513 17.654 1.00 99.34 107 ASN A CA 1
ATOM 1476 C C . ASN A 1 91 ? 15.100 23.454 16.958 1.00 97.57 107 ASN A C 1
ATOM 1477 O O . ASN A 1 91 ? 14.052 23.504 17.603 1.00 95.60 107 ASN A O 1
ATOM 1488 N N . ALA A 1 92 ? 15.133 23.322 15.635 1.00 98.38 108 ALA A N 1
ATOM 1489 C CA . ALA A 1 92 ? 13.918 23.203 14.836 1.00 94.74 108 ALA A CA 1
ATOM 1490 C C . ALA A 1 92 ? 13.181 21.917 15.199 1.00 90.83 108 ALA A C 1
ATOM 1491 O O . ALA A 1 92 ? 11.987 21.941 15.507 1.00 90.73 108 ALA A O 1
ATOM 1498 N N . ALA A 1 93 ? 13.899 20.799 15.169 1.00 87.70 109 ALA A N 1
ATOM 1499 C CA . ALA A 1 93 ? 13.306 19.494 15.440 1.00 84.54 109 ALA A CA 1
ATOM 1500 C C . ALA A 1 93 ? 12.773 19.431 16.868 1.00 83.47 109 ALA A C 1
ATOM 1501 O O . ALA A 1 93 ? 11.865 18.656 17.167 1.00 80.78 109 ALA A O 1
ATOM 1508 N N . ASP A 1 94 ? 13.335 20.253 17.749 1.00 86.75 110 ASP A N 1
ATOM 1509 C CA . ASP A 1 94 ? 12.821 20.372 19.107 1.00 87.24 110 ASP A CA 1
ATOM 1510 C C . ASP A 1 94 ? 11.476 21.082 19.078 1.00 83.02 110 ASP A C 1
ATOM 1511 O O . ASP A 1 94 ? 10.494 20.596 19.638 1.00 83.55 110 ASP A O 1
ATOM 1520 N N . ALA A 1 95 ? 11.440 22.235 18.419 1.00 76.84 111 ALA A N 1
ATOM 1521 C CA . ALA A 1 95 ? 10.210 23.000 18.276 1.00 71.50 111 ALA A CA 1
ATOM 1522 C C . ALA A 1 95 ? 9.137 22.148 17.604 1.00 71.80 111 ALA A C 1
ATOM 1523 O O . ALA A 1 95 ? 7.995 22.097 18.060 1.00 66.37 111 ALA A O 1
ATOM 1530 N N . LEU A 1 96 ? 9.515 21.474 16.523 1.00 84.93 112 LEU A N 1
ATOM 1531 C CA . LEU A 1 96 ? 8.582 20.627 15.791 1.00 87.98 112 LEU A CA 1
ATOM 1532 C C . LEU A 1 96 ? 8.029 19.533 16.700 1.00 88.45 112 LEU A C 1
ATOM 1533 O O . LEU A 1 96 ? 6.861 19.160 16.596 1.00 86.69 112 LEU A O 1
ATOM 1549 N N . LYS A 1 97 ? 8.866 19.023 17.597 1.00 86.63 113 LYS A N 1
ATOM 1550 C CA . LYS A 1 97 ? 8.442 17.952 18.488 1.00 85.95 113 LYS A CA 1
ATOM 1551 C C . LYS A 1 97 ? 7.452 18.471 19.527 1.00 83.50 113 LYS A C 1
ATOM 1552 O O . LYS A 1 97 ? 6.606 17.722 20.015 1.00 79.74 113 LYS A O 1
ATOM 1571 N N . ARG A 1 98 ? 7.565 19.751 19.869 1.00 86.28 114 ARG A N 1
ATOM 1572 C CA . ARG A 1 98 ? 6.615 20.382 20.781 1.00 85.18 114 ARG A CA 1
ATOM 1573 C C . ARG A 1 98 ? 5.246 20.464 20.119 1.00 80.04 114 ARG A C 1
ATOM 1574 O O . ARG A 1 98 ? 4.219 20.205 20.747 1.00 79.54 114 ARG A O 1
ATOM 1595 N N . ALA A 1 99 ? 5.242 20.831 18.843 1.00 76.74 115 ALA A N 1
ATOM 1596 C CA . ALA A 1 99 ? 4.018 20.868 18.063 1.00 69.97 115 ALA A CA 1
ATOM 1597 C C . ALA A 1 99 ? 3.348 19.501 18.095 1.00 69.89 115 ALA A C 1
ATOM 1598 O O . ALA A 1 99 ? 2.185 19.378 18.482 1.00 70.07 115 ALA A O 1
ATOM 1605 N N . HIS A 1 100 ? 4.089 18.472 17.703 1.00 108.36 116 HIS A N 1
ATOM 1606 C CA . HIS A 1 100 ? 3.543 17.124 17.657 1.00 111.68 116 HIS A CA 1
ATOM 1607 C C . HIS A 1 100 ? 3.159 16.641 19.052 1.00 105.94 116 HIS A C 1
ATOM 1608 O O . HIS A 1 100 ? 2.245 15.833 19.203 1.00 107.71 116 HIS A O 1
ATOM 1622 N N . GLN A 1 101 ? 3.849 17.138 20.073 1.00 110.22 117 GLN A N 1
ATOM 1623 C CA . GLN A 1 101 ? 3.526 16.762 21.444 1.00 103.12 117 GLN A CA 1
ATOM 1624 C C . GLN A 1 101 ? 2.207 17.384 21.884 1.00 99.56 117 GLN A C 1
ATOM 1625 O O . GLN A 1 101 ? 1.312 16.682 22.350 1.00 100.18 117 GLN A O 1
ATOM 1639 N N . ASN A 1 102 ? 2.095 18.700 21.739 1.00 92.21 118 ASN A N 1
ATOM 1640 C CA . ASN A 1 102 ? 0.869 19.411 22.088 1.00 87.92 118 ASN A CA 1
ATOM 1641 C C . ASN A 1 102 ? -0.350 18.770 21.433 1.00 91.83 118 ASN A C 1
ATOM 1642 O O . ASN A 1 102 ? -1.386 18.596 22.074 1.00 90.95 118 ASN A O 1
ATOM 1670 N N . ASP A 1 104 ? -0.770 15.694 20.627 1.00 96.82 120 ASP A N 1
ATOM 1671 C CA . ASP A 1 104 ? -1.059 14.428 21.290 1.00 96.47 120 ASP A CA 1
ATOM 1672 C C . ASP A 1 104 ? -1.677 14.637 22.669 1.00 91.50 120 ASP A C 1
ATOM 1673 O O . ASP A 1 104 ? -2.365 13.760 23.184 1.00 91.47 120 ASP A O 1
ATOM 1682 N N . VAL A 1 105 ? -1.435 15.800 23.262 1.00 91.16 121 VAL A N 1
ATOM 1683 C CA . VAL A 1 105 ? -1.978 16.104 24.579 1.00 87.51 121 VAL A CA 1
ATOM 1684 C C . VAL A 1 105 ? -3.419 16.590 24.452 1.00 91.44 121 VAL A C 1
ATOM 1685 O O . VAL A 1 105 ? -4.228 16.408 25.364 1.00 89.84 121 VAL A O 1
ATOM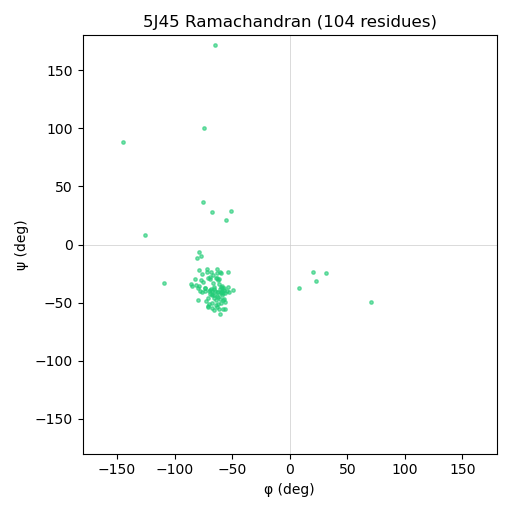 1698 N N . ASP A 1 106 ? -3.733 17.220 23.325 1.00 92.16 122 ASP A N 1
ATOM 1699 C CA . ASP A 1 106 ? -5.095 17.658 23.049 1.00 94.48 122 ASP A CA 1
ATOM 1700 C C . ASP A 1 106 ? -6.021 16.457 22.894 1.00 99.07 122 ASP A C 1
ATOM 1701 O O . ASP A 1 106 ? -7.177 16.497 23.314 1.00 100.34 122 ASP A O 1
ATOM 1710 N N . LYS A 1 107 ? -5.508 15.388 22.294 1.00 94.86 123 LYS A N 1
ATOM 1711 C CA . LYS A 1 107 ? -6.299 14.185 22.073 1.00 96.78 123 LYS A CA 1
ATOM 1712 C C . LYS A 1 107 ? -6.605 13.489 23.398 1.00 94.04 123 LYS A C 1
ATOM 1713 O O . LYS A 1 107 ? -7.726 13.035 23.626 1.00 95.32 123 LYS A O 1
ATOM 1732 N N . VAL A 1 108 ? -5.603 13.418 24.269 1.00 99.27 124 VAL A N 1
ATOM 1733 C CA . VAL A 1 108 ? -5.754 12.777 25.571 1.00 98.69 124 VAL A CA 1
ATOM 1734 C C . VAL A 1 108 ? -6.666 13.621 26.452 1.00 99.69 124 VAL A C 1
ATOM 1735 O O . VAL A 1 108 ? -7.356 13.103 27.331 1.00 97.97 124 VAL A O 1
ATOM 1748 N N . HIS A 1 109 ? -6.654 14.928 26.217 1.00 103.10 125 HIS A N 1
ATOM 1749 C CA . HIS A 1 109 ? -7.514 15.849 26.944 1.00 100.53 125 HIS A CA 1
ATOM 1750 C C . HIS A 1 109 ? -8.986 15.608 26.607 1.00 105.61 125 HIS A C 1
ATOM 1751 O O . HIS A 1 109 ? -9.873 15.914 27.405 1.00 105.38 125 HIS A O 1
ATOM 1765 N N . ASP A 1 110 ? -9.243 15.062 25.422 1.00 108.10 126 ASP A N 1
ATOM 1766 C CA . ASP A 1 110 ? -10.604 14.734 25.012 1.00 113.57 126 ASP A CA 1
ATOM 1767 C C . ASP A 1 110 ? -11.111 13.494 25.740 1.00 113.40 126 ASP A C 1
ATOM 1768 O O . ASP A 1 110 ? -12.316 13.308 25.901 1.00 115.30 126 ASP A O 1
ATOM 1811 N N . ASP A 1 113 ? -13.648 13.014 29.118 1.00 139.78 129 ASP A N 1
ATOM 1812 C CA . ASP A 1 113 ? -15.103 12.908 29.143 1.00 145.89 129 ASP A CA 1
ATOM 1813 C C . ASP A 1 113 ? -15.541 11.447 29.165 1.00 150.55 129 ASP A C 1
ATOM 1814 O O . ASP A 1 113 ? -15.651 10.803 28.121 1.00 155.00 129 ASP A O 1
#

Solvent-accessible surface area: 9181 Å² total